Protein AF-B1BVG4-F1 (afdb_monomer_lite)

Organism: NCBI:txid451755

Sequence (55 aa):
MKNIVFLILVILDLIIIFSLTYYFKIINQQQCMILLILSFIIVLLIKDLFKINYF

Secondary structure (DSSP, 8-state):
-HHHHHHHHHHHHHHHHHIIIIIS--S-HHHHHHHHHHHHHHHHHHHHHTT----

Foldseek 3Di:
DVLVVLVVVLVVQVVVLCCVCPVVVVADPVRSVVSNVVVVVVSVVVCVVVVPDPD

Structure (mmCIF, N/CA/C/O backbone):
data_AF-B1BVG4-F1
#
_entry.id   AF-B1BVG4-F1
#
loop_
_atom_site.group_PDB
_atom_site.id
_atom_site.type_symbol
_atom_site.label_atom_id
_atom_site.label_alt_id
_atom_site.label_comp_id
_atom_site.label_asym_id
_atom_site.label_entity_id
_atom_site.label_seq_id
_atom_site.pdbx_PDB_ins_code
_atom_site.Cartn_x
_atom_site.Cartn_y
_atom_site.Cartn_z
_atom_site.occupancy
_atom_site.B_iso_or_equiv
_atom_site.auth_seq_id
_atom_site.auth_comp_id
_atom_site.auth_asym_id
_atom_site.auth_atom_id
_atom_site.pdbx_PDB_model_num
ATOM 1 N N . MET A 1 1 ? -17.406 -0.996 13.905 1.00 59.72 1 MET A N 1
ATOM 2 C CA . MET A 1 1 ? -17.346 -0.169 12.674 1.00 59.72 1 MET A CA 1
ATOM 3 C C . MET A 1 1 ? -15.943 0.335 12.358 1.00 59.72 1 MET A C 1
ATOM 5 O O . MET A 1 1 ? -15.482 0.062 11.261 1.0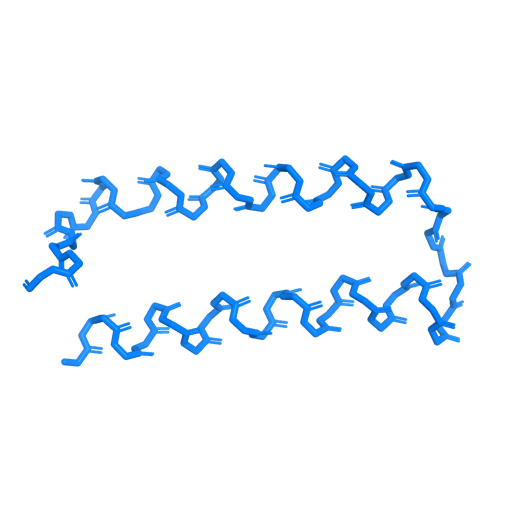0 59.72 1 MET A O 1
ATOM 9 N N . LYS A 1 2 ? -15.237 1.004 13.286 1.00 67.38 2 LYS A N 1
ATOM 10 C CA . LYS A 1 2 ? -13.886 1.554 13.032 1.00 67.38 2 LYS A CA 1
ATOM 11 C C . LYS A 1 2 ? -12.872 0.500 12.544 1.00 67.38 2 LYS A C 1
ATOM 13 O O . LYS A 1 2 ? -12.183 0.752 11.567 1.00 67.38 2 LYS A O 1
ATOM 18 N N . ASN A 1 3 ? -12.876 -0.705 13.125 1.00 72.56 3 ASN A N 1
ATOM 19 C CA . ASN A 1 3 ? -11.980 -1.801 12.716 1.00 72.56 3 ASN A CA 1
ATOM 20 C C . ASN A 1 3 ? -12.298 -2.350 11.317 1.00 72.56 3 ASN A C 1
ATOM 22 O O . ASN A 1 3 ? -11.386 -2.654 10.562 1.00 72.56 3 ASN A O 1
ATOM 26 N N . ILE A 1 4 ? -13.583 -2.449 10.956 1.00 80.19 4 ILE A N 1
ATOM 27 C CA . ILE A 1 4 ? -14.014 -2.941 9.635 1.00 80.19 4 ILE A CA 1
ATOM 28 C C . ILE A 1 4 ? -13.634 -1.928 8.552 1.00 80.19 4 ILE A C 1
ATOM 30 O O . ILE A 1 4 ? -13.094 -2.307 7.521 1.00 80.19 4 ILE A O 1
ATOM 34 N N . VAL A 1 5 ? -13.854 -0.634 8.807 1.00 80.31 5 VAL A N 1
ATOM 35 C CA . VAL A 1 5 ? -13.444 0.443 7.890 1.00 80.31 5 VAL A CA 1
ATOM 36 C C . VAL A 1 5 ? -11.923 0.465 7.726 1.00 80.31 5 VAL A C 1
ATOM 38 O O . VAL A 1 5 ? -11.430 0.585 6.610 1.00 80.31 5 VAL A O 1
ATOM 41 N N . PHE A 1 6 ? -11.178 0.285 8.817 1.00 79.94 6 PHE A N 1
ATOM 42 C CA . PHE A 1 6 ? -9.721 0.194 8.776 1.00 79.94 6 PHE A CA 1
ATOM 43 C C . PHE A 1 6 ? -9.235 -1.018 7.969 1.00 79.94 6 PHE A C 1
ATOM 45 O O . PHE A 1 6 ? -8.356 -0.878 7.126 1.00 79.94 6 PHE A O 1
ATOM 52 N N . LEU A 1 7 ? -9.849 -2.188 8.162 1.00 83.31 7 LEU A N 1
ATOM 53 C CA . LEU A 1 7 ? -9.536 -3.391 7.392 1.00 83.31 7 LEU A CA 1
ATOM 54 C C . LEU A 1 7 ? -9.786 -3.180 5.890 1.00 8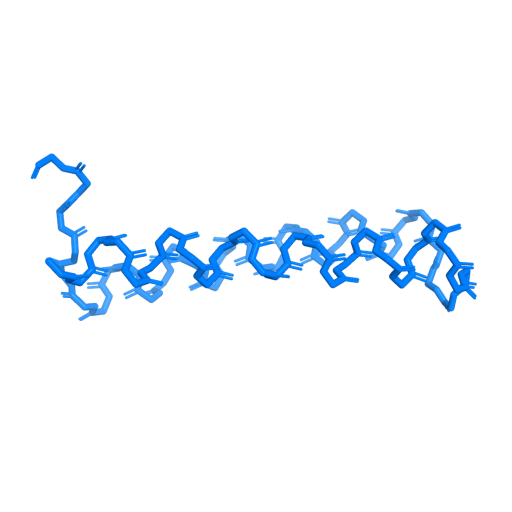3.31 7 LEU A C 1
ATOM 56 O O . LEU A 1 7 ? -8.944 -3.538 5.071 1.00 83.31 7 LEU A O 1
ATOM 60 N N . ILE A 1 8 ? -10.918 -2.565 5.530 1.00 87.81 8 ILE A N 1
ATOM 61 C CA . ILE A 1 8 ? -11.254 -2.249 4.135 1.00 87.81 8 ILE A CA 1
ATOM 62 C C . ILE A 1 8 ? -10.209 -1.309 3.528 1.00 87.81 8 ILE A C 1
ATOM 64 O O . ILE A 1 8 ? -9.767 -1.553 2.409 1.00 87.81 8 ILE A O 1
ATOM 68 N N . LEU A 1 9 ? -9.780 -0.277 4.262 1.00 85.19 9 LEU A N 1
ATOM 69 C CA . LEU A 1 9 ? -8.738 0.645 3.802 1.00 85.19 9 LEU A CA 1
ATOM 70 C C . LEU A 1 9 ? -7.415 -0.080 3.535 1.00 85.19 9 LEU A C 1
ATOM 72 O O . LEU A 1 9 ? -6.833 0.117 2.476 1.00 85.19 9 LEU A O 1
ATOM 76 N N . VAL A 1 10 ? -6.980 -0.962 4.439 1.00 86.19 10 VAL A N 1
ATOM 77 C CA . VAL A 1 10 ? -5.737 -1.739 4.272 1.00 86.19 10 VAL A CA 1
ATOM 78 C C . VAL A 1 10 ? -5.807 -2.661 3.051 1.00 86.19 10 VAL A C 1
ATOM 80 O O . VAL A 1 10 ? -4.854 -2.743 2.278 1.00 86.19 10 VAL A O 1
ATOM 83 N N . ILE A 1 11 ? -6.936 -3.347 2.854 1.00 90.06 11 ILE A N 1
ATOM 84 C CA . ILE A 1 11 ? -7.133 -4.231 1.697 1.00 90.06 11 ILE A CA 1
ATOM 85 C C . ILE A 1 11 ? -7.127 -3.423 0.395 1.00 90.06 11 ILE A C 1
ATOM 87 O O . ILE A 1 11 ? -6.502 -3.842 -0.580 1.00 90.06 11 ILE A O 1
ATOM 91 N N . LEU A 1 12 ? -7.791 -2.265 0.374 1.00 91.00 12 LEU A N 1
ATOM 92 C CA . LEU A 1 12 ? -7.822 -1.390 -0.795 1.00 91.00 12 LEU A CA 1
ATOM 93 C C . LEU A 1 12 ? -6.411 -0.909 -1.166 1.00 91.00 12 LEU A C 1
ATOM 95 O O . LEU A 1 12 ? -6.032 -0.978 -2.333 1.00 91.00 12 LEU A O 1
ATOM 99 N N . ASP A 1 13 ? -5.625 -0.484 -0.175 1.00 88.62 13 ASP A N 1
ATOM 100 C CA . ASP A 1 13 ? -4.259 0.011 -0.373 1.00 88.62 13 ASP A CA 1
ATOM 101 C C . ASP A 1 13 ? -3.347 -1.077 -0.963 1.00 88.62 13 ASP A C 1
ATOM 103 O O . ASP A 1 13 ? -2.630 -0.848 -1.940 1.00 88.62 13 ASP A O 1
ATOM 107 N N . LEU A 1 14 ? -3.454 -2.309 -0.448 1.00 88.38 14 LEU A N 1
ATOM 108 C CA . LEU A 1 14 ? -2.748 -3.467 -1.000 1.00 88.38 14 LEU A CA 1
ATOM 109 C C . LEU A 1 14 ? -3.129 -3.719 -2.463 1.00 88.38 14 LEU A C 1
ATOM 111 O O . LEU A 1 14 ? -2.244 -3.896 -3.300 1.00 88.38 14 LEU A O 1
ATOM 115 N N . ILE A 1 15 ? -4.424 -3.705 -2.796 1.00 90.94 15 ILE A N 1
ATOM 116 C CA . ILE A 1 15 ? -4.893 -3.912 -4.176 1.00 90.94 15 ILE A CA 1
ATOM 117 C C . ILE A 1 15 ? -4.304 -2.848 -5.109 1.00 90.94 15 ILE A C 1
ATOM 119 O O . ILE A 1 15 ? -3.834 -3.183 -6.198 1.00 90.94 15 ILE A O 1
ATOM 123 N N . ILE A 1 16 ? -4.274 -1.584 -4.681 1.00 87.88 16 ILE A N 1
ATOM 124 C CA . ILE A 1 16 ? -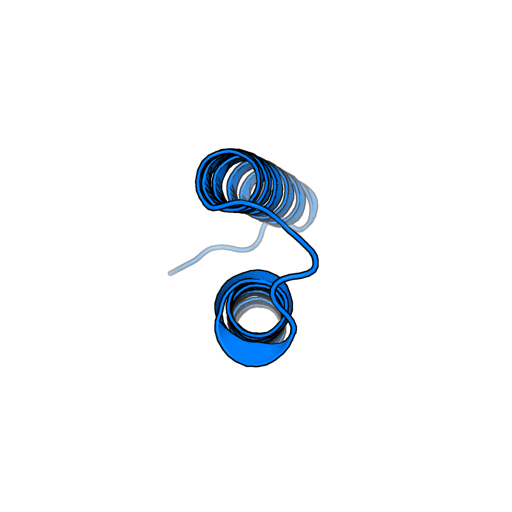3.722 -0.480 -5.471 1.00 87.88 16 ILE A CA 1
ATOM 125 C C . ILE A 1 16 ? -2.226 -0.701 -5.722 1.00 87.88 16 ILE A C 1
ATOM 127 O O . ILE A 1 16 ? -1.805 -0.716 -6.880 1.00 87.88 16 ILE A O 1
ATOM 131 N N . ILE A 1 17 ? -1.429 -0.956 -4.679 1.00 87.00 17 ILE A N 1
ATOM 132 C CA . ILE A 1 17 ? 0.025 -1.154 -4.807 1.00 87.00 17 ILE A CA 1
ATOM 133 C C . ILE A 1 17 ? 0.335 -2.357 -5.710 1.00 87.00 17 ILE A C 1
ATOM 135 O O . ILE A 1 17 ? 1.163 -2.259 -6.622 1.00 87.00 17 ILE A O 1
ATOM 139 N N . PHE A 1 18 ? -0.371 -3.477 -5.529 1.00 86.62 18 PHE A N 1
ATOM 140 C CA . PHE A 1 18 ? -0.207 -4.654 -6.384 1.00 86.62 18 PHE A CA 1
ATOM 141 C C . PHE A 1 18 ? -0.616 -4.376 -7.835 1.00 86.62 18 PHE A C 1
ATOM 143 O O . PHE A 1 18 ? 0.106 -4.767 -8.752 1.00 86.62 18 PHE A O 1
ATOM 150 N N . SER A 1 19 ? -1.716 -3.658 -8.072 1.00 86.31 19 SER A N 1
ATOM 151 C CA . SER A 1 19 ? -2.151 -3.313 -9.431 1.00 86.31 19 SER A CA 1
ATOM 152 C C . SER A 1 19 ? -1.128 -2.432 -10.161 1.00 86.31 19 SER A C 1
ATOM 154 O O . SER A 1 19 ? -0.785 -2.705 -11.313 1.00 86.31 19 SER A O 1
ATOM 156 N N . LEU A 1 20 ? -0.552 -1.437 -9.478 1.00 84.81 20 LEU A N 1
ATOM 157 C CA . LEU A 1 20 ? 0.466 -0.543 -10.039 1.00 84.81 20 LEU A CA 1
ATOM 158 C C . LEU A 1 20 ? 1.759 -1.283 -10.401 1.00 84.81 20 LEU A C 1
ATOM 160 O O . LEU A 1 20 ? 2.419 -0.938 -11.383 1.00 84.81 20 LEU A O 1
ATOM 164 N N . THR A 1 21 ? 2.097 -2.311 -9.624 1.00 85.06 21 THR A N 1
ATOM 165 C CA . THR A 1 21 ? 3.332 -3.084 -9.794 1.00 85.06 21 THR A CA 1
ATOM 166 C C . THR A 1 21 ? 3.180 -4.177 -10.856 1.00 85.06 21 THR A C 1
ATOM 168 O O . THR A 1 21 ? 4.009 -4.286 -11.756 1.00 85.06 21 THR A O 1
ATOM 171 N N . TYR A 1 22 ? 2.116 -4.982 -10.786 1.00 81.38 22 TYR A N 1
ATOM 172 C CA . TYR A 1 22 ? 1.968 -6.185 -11.614 1.00 81.38 22 TYR A CA 1
ATOM 173 C C . TYR A 1 22 ? 1.158 -5.961 -12.890 1.00 81.38 22 TYR A C 1
ATOM 175 O O . TYR A 1 22 ? 1.512 -6.512 -13.931 1.00 81.38 22 TYR A O 1
ATOM 183 N N . TYR A 1 23 ? 0.089 -5.161 -12.825 1.00 79.38 23 TYR A N 1
ATOM 184 C CA . TYR A 1 23 ? -0.776 -4.911 -13.981 1.00 79.38 23 TYR A CA 1
ATOM 185 C C . TYR A 1 23 ? -0.247 -3.767 -14.837 1.00 79.38 2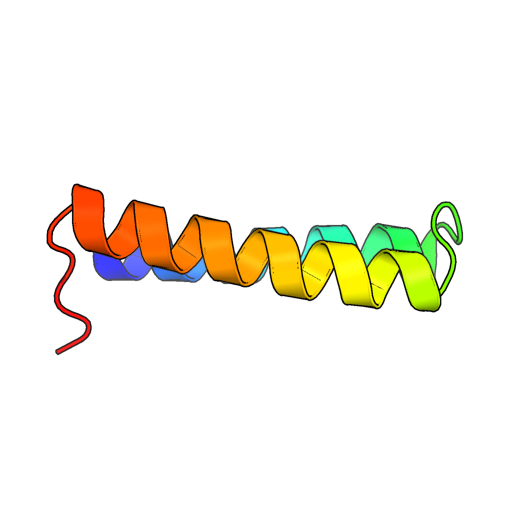3 TYR A C 1
ATOM 187 O O . TYR A 1 23 ? -0.040 -3.933 -16.036 1.00 79.38 23 TYR A O 1
ATOM 195 N N . PHE A 1 24 ? 0.004 -2.615 -14.219 1.00 78.75 24 PHE A N 1
ATOM 196 C CA . PHE A 1 24 ? 0.411 -1.424 -14.959 1.00 78.75 24 PHE A CA 1
ATOM 197 C C . PHE A 1 24 ? 1.927 -1.306 -15.146 1.00 78.75 24 PHE A C 1
ATOM 199 O O . PHE A 1 24 ? 2.364 -0.537 -15.998 1.00 78.75 24 PHE A O 1
ATOM 206 N N . LYS A 1 25 ? 2.731 -2.058 -14.375 1.00 82.75 25 LYS A N 1
ATOM 207 C CA . LYS A 1 25 ? 4.208 -2.005 -14.384 1.00 82.75 25 LYS A CA 1
ATOM 208 C C . LYS A 1 25 ? 4.769 -0.577 -14.285 1.00 82.75 25 LYS A C 1
ATOM 210 O O . LYS A 1 25 ? 5.853 -0.297 -14.786 1.00 82.75 25 LYS A O 1
ATOM 215 N N . ILE A 1 26 ? 4.030 0.328 -13.638 1.00 81.25 26 ILE A N 1
ATOM 216 C CA . ILE A 1 26 ? 4.432 1.733 -13.454 1.00 81.25 26 ILE A CA 1
ATOM 217 C C . ILE A 1 26 ? 5.603 1.808 -12.470 1.00 81.25 26 ILE A C 1
ATOM 219 O O . ILE A 1 26 ? 6.456 2.687 -12.562 1.00 81.25 26 ILE A O 1
ATOM 223 N N . ILE A 1 27 ? 5.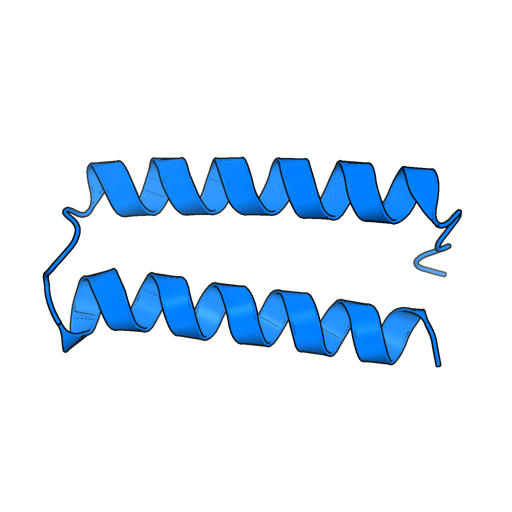630 0.874 -11.521 1.00 83.19 27 ILE A N 1
ATOM 224 C CA . ILE A 1 27 ? 6.527 0.865 -10.374 1.00 83.19 27 ILE A CA 1
ATOM 225 C C . ILE A 1 27 ? 7.340 -0.430 -10.404 1.00 83.19 27 ILE A C 1
ATOM 227 O O . ILE A 1 27 ? 6.790 -1.509 -10.627 1.00 83.19 27 ILE A O 1
ATOM 231 N N . ASN A 1 28 ? 8.652 -0.336 -10.178 1.00 87.31 28 ASN A N 1
ATOM 232 C CA . ASN A 1 28 ? 9.530 -1.507 -10.150 1.00 87.31 28 ASN A CA 1
ATOM 233 C C . ASN A 1 28 ? 9.364 -2.311 -8.843 1.00 87.31 28 ASN A C 1
ATOM 235 O O . ASN A 1 28 ? 8.931 -1.784 -7.818 1.00 87.31 28 ASN A O 1
ATOM 239 N N . GLN A 1 29 ? 9.785 -3.577 -8.832 1.00 82.81 29 GLN A N 1
ATOM 240 C CA . GLN A 1 29 ? 9.632 -4.485 -7.691 1.00 82.81 29 GLN A CA 1
ATOM 241 C C . GLN A 1 29 ? 10.302 -3.958 -6.407 1.00 82.81 29 GLN A C 1
ATOM 243 O O . GLN A 1 29 ? 9.737 -4.077 -5.322 1.00 82.81 29 GLN A O 1
ATOM 248 N N . GLN A 1 30 ? 11.463 -3.302 -6.515 1.00 84.12 30 GLN A N 1
ATOM 249 C CA . GLN A 1 30 ? 12.120 -2.660 -5.366 1.00 84.12 30 GLN A CA 1
ATOM 250 C C . GLN A 1 30 ? 11.299 -1.489 -4.800 1.00 84.12 30 GLN A C 1
ATOM 252 O O . GLN A 1 30 ? 11.182 -1.341 -3.587 1.00 84.12 30 GLN A O 1
ATOM 257 N N . GLN A 1 31 ? 10.691 -0.681 -5.669 1.00 84.69 31 GLN A N 1
ATOM 258 C CA . GLN A 1 31 ? 9.854 0.451 -5.268 1.00 84.69 31 GLN A CA 1
ATOM 259 C C . GLN A 1 31 ? 8.522 -0.017 -4.659 1.00 84.69 31 GLN A C 1
ATOM 261 O O . GLN A 1 31 ? 8.043 0.592 -3.707 1.00 84.69 31 GLN A O 1
ATOM 266 N N . CYS A 1 32 ? 7.965 -1.132 -5.142 1.00 87.00 32 CYS A N 1
ATOM 267 C CA . CYS A 1 32 ? 6.805 -1.790 -4.539 1.00 87.00 32 CYS A CA 1
ATOM 268 C C . CYS A 1 32 ? 7.079 -2.207 -3.087 1.00 87.00 32 CYS A C 1
ATOM 270 O O . CYS A 1 32 ? 6.298 -1.879 -2.198 1.00 87.00 32 CYS A O 1
ATOM 272 N N . MET A 1 33 ? 8.225 -2.846 -2.820 1.00 88.12 33 MET A N 1
ATOM 273 C CA . MET A 1 33 ? 8.605 -3.233 -1.453 1.00 88.12 33 MET A CA 1
ATOM 274 C C . MET A 1 33 ? 8.728 -2.021 -0.523 1.00 88.12 33 MET A C 1
ATOM 276 O O . MET A 1 33 ? 8.251 -2.064 0.609 1.00 88.12 33 MET A O 1
ATOM 280 N N . ILE A 1 34 ? 9.313 -0.920 -1.007 1.00 89.31 34 ILE A N 1
ATOM 281 C CA . ILE A 1 34 ? 9.414 0.329 -0.240 1.00 89.31 34 ILE A CA 1
ATOM 282 C C . ILE A 1 34 ? 8.019 0.899 0.059 1.00 89.31 34 ILE A C 1
ATOM 284 O O . ILE A 1 34 ? 7.749 1.268 1.200 1.00 89.31 34 ILE A O 1
ATOM 288 N N . LEU A 1 35 ? 7.119 0.932 -0.929 1.00 88.31 35 LEU A N 1
ATOM 289 C C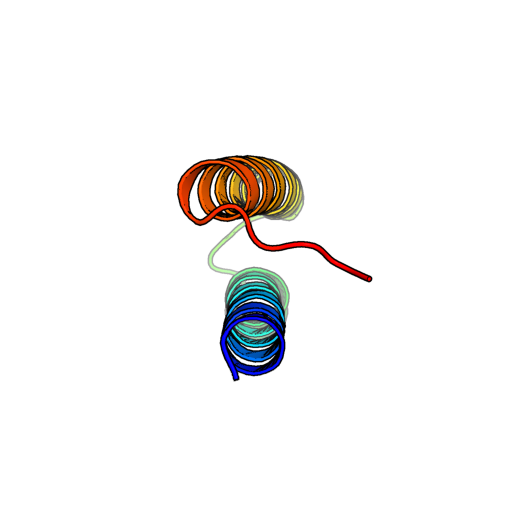A . LEU A 1 35 ? 5.744 1.415 -0.754 1.00 88.31 35 LEU A CA 1
ATOM 290 C C . LEU A 1 35 ? 4.940 0.557 0.223 1.00 88.31 35 LEU A C 1
ATOM 292 O O . LEU A 1 35 ? 4.206 1.104 1.040 1.00 88.31 35 LEU A O 1
ATOM 296 N N . LEU A 1 36 ? 5.108 -0.767 0.190 1.00 88.38 36 LEU A N 1
ATOM 297 C CA . LEU A 1 36 ? 4.456 -1.668 1.139 1.00 88.38 36 LEU A CA 1
ATOM 298 C C . LEU A 1 36 ? 4.895 -1.377 2.575 1.00 88.38 36 LEU A C 1
ATOM 300 O O . LEU A 1 36 ? 4.040 -1.209 3.444 1.00 88.38 36 LEU A O 1
ATOM 304 N N . ILE A 1 37 ? 6.206 -1.249 2.813 1.00 89.69 37 ILE A N 1
ATOM 305 C CA . ILE A 1 37 ? 6.756 -0.903 4.134 1.00 89.69 37 ILE A CA 1
ATOM 306 C C . ILE A 1 37 ? 6.229 0.461 4.590 1.00 89.69 37 ILE A C 1
ATOM 308 O O . ILE A 1 37 ? 5.797 0.604 5.734 1.00 89.69 37 ILE A O 1
ATOM 312 N N . LEU A 1 38 ? 6.222 1.453 3.697 1.00 89.75 38 LEU A N 1
ATOM 313 C CA . LEU A 1 38 ? 5.729 2.790 4.010 1.00 89.75 38 LEU A CA 1
ATOM 314 C C . LEU A 1 38 ? 4.235 2.768 4.369 1.00 89.75 38 LEU A C 1
ATOM 316 O O . LEU A 1 38 ? 3.847 3.347 5.384 1.00 89.75 38 LEU A O 1
ATOM 320 N N . SER A 1 39 ? 3.411 2.056 3.590 1.00 87.88 39 SER A N 1
ATOM 321 C CA . SER A 1 39 ? 1.976 1.910 3.873 1.00 87.88 39 SER A CA 1
ATOM 322 C C . SER A 1 39 ? 1.752 1.239 5.229 1.00 87.88 39 SER A C 1
ATOM 324 O O . SER A 1 39 ? 0.929 1.695 6.016 1.00 87.88 39 SER A O 1
ATOM 326 N N . PHE A 1 40 ? 2.560 0.230 5.573 1.00 87.44 40 PHE A N 1
ATOM 327 C CA . PHE A 1 40 ? 2.458 -0.468 6.848 1.00 87.44 40 PHE A CA 1
ATOM 328 C C . PHE A 1 40 ? 2.766 0.451 8.039 1.00 87.44 40 PHE A C 1
ATOM 330 O O . PHE A 1 40 ? 2.044 0.436 9.037 1.00 87.44 40 PHE A O 1
ATOM 337 N N . ILE A 1 41 ? 3.790 1.304 7.921 1.00 89.69 41 ILE A N 1
ATOM 338 C CA . ILE A 1 41 ? 4.122 2.316 8.936 1.00 89.69 41 ILE A CA 1
ATOM 339 C C . ILE A 1 41 ? 2.971 3.318 9.099 1.00 89.69 41 ILE A C 1
ATOM 341 O O . ILE A 1 41 ? 2.586 3.637 10.224 1.00 89.69 41 ILE A O 1
ATOM 345 N N . ILE A 1 42 ? 2.387 3.788 7.993 1.00 87.38 42 ILE A N 1
ATOM 346 C CA . ILE A 1 42 ? 1.255 4.728 8.013 1.00 87.38 42 ILE A CA 1
ATOM 347 C C . ILE A 1 42 ? 0.040 4.093 8.701 1.00 87.38 42 ILE A C 1
ATOM 349 O O . ILE A 1 42 ? -0.570 4.708 9.573 1.00 87.38 42 ILE A O 1
ATOM 353 N N . VAL A 1 43 ? -0.281 2.845 8.364 1.00 85.25 43 VAL A N 1
ATOM 354 C CA . VAL A 1 43 ? -1.376 2.068 8.963 1.00 85.25 43 VAL A CA 1
ATOM 355 C C . VAL A 1 43 ? -1.181 1.912 10.478 1.00 85.25 43 VAL A C 1
ATOM 357 O O . VAL A 1 43 ? -2.131 2.105 11.240 1.00 85.25 43 VAL A O 1
ATOM 360 N N . LEU A 1 44 ? 0.045 1.641 10.935 1.00 84.31 44 LEU A N 1
ATOM 361 C CA . LEU A 1 44 ? 0.400 1.598 12.360 1.00 84.31 44 LEU A CA 1
ATOM 362 C C . LEU A 1 44 ? 0.193 2.947 13.062 1.00 84.31 44 LEU A C 1
ATOM 364 O O . LEU A 1 44 ? -0.456 2.997 14.106 1.00 84.31 44 LEU A O 1
ATOM 368 N N . LEU A 1 45 ? 0.677 4.042 12.473 1.00 85.81 45 LEU A N 1
ATOM 369 C CA . LEU A 1 45 ? 0.508 5.388 13.032 1.00 85.81 45 LEU A CA 1
ATOM 370 C C . LEU A 1 45 ? -0.968 5.787 13.128 1.00 85.81 45 LEU A C 1
ATOM 372 O O . LEU A 1 45 ? -1.410 6.310 14.150 1.00 85.81 45 LEU A O 1
ATOM 376 N N . ILE A 1 46 ? -1.747 5.511 12.081 1.00 82.81 46 ILE A N 1
ATOM 377 C CA . ILE A 1 46 ? -3.192 5.760 12.062 1.00 82.81 46 ILE A CA 1
ATOM 378 C C . ILE A 1 46 ? -3.869 4.952 13.171 1.00 82.81 46 ILE A C 1
ATOM 380 O O . ILE A 1 46 ? -4.674 5.495 13.925 1.00 82.81 46 ILE A O 1
ATOM 384 N N . LYS A 1 47 ? -3.529 3.670 13.322 1.00 77.06 47 LYS A N 1
ATOM 385 C CA . LYS A 1 47 ? -4.080 2.832 14.392 1.00 77.06 47 LYS A CA 1
ATOM 386 C C . LYS A 1 47 ? -3.839 3.455 15.773 1.00 77.06 47 LYS A C 1
ATOM 388 O O . LYS A 1 47 ? -4.787 3.548 16.559 1.00 77.06 47 LYS A O 1
ATOM 393 N N . ASP A 1 48 ? -2.616 3.901 16.051 1.00 80.25 48 ASP A N 1
ATOM 394 C CA . ASP A 1 48 ? -2.260 4.495 17.343 1.00 80.25 48 ASP A CA 1
ATOM 395 C C . ASP A 1 48 ? -2.986 5.832 17.577 1.00 80.25 48 ASP A C 1
ATOM 397 O O . ASP A 1 48 ? -3.525 6.062 18.662 1.00 80.25 48 ASP A O 1
ATOM 401 N N . LEU A 1 49 ? -3.107 6.675 16.543 1.00 80.31 49 LEU A N 1
ATOM 402 C CA . LEU A 1 49 ? -3.847 7.943 16.603 1.00 80.31 49 LEU A CA 1
ATOM 403 C C . LEU A 1 49 ? -5.337 7.744 16.895 1.00 80.31 49 LEU A C 1
ATOM 405 O O . LEU A 1 49 ? -5.922 8.456 17.712 1.00 80.31 49 LEU A O 1
ATOM 409 N N . PHE A 1 50 ? -5.964 6.764 16.248 1.00 78.50 50 PHE A N 1
ATOM 410 C CA . PHE A 1 50 ? -7.391 6.500 16.417 1.00 78.50 50 PHE A CA 1
ATOM 411 C C . PHE A 1 50 ? -7.707 5.601 17.624 1.00 78.50 50 PHE A C 1
ATOM 413 O O . PHE A 1 50 ? -8.883 5.292 17.842 1.00 78.50 50 PHE A O 1
ATOM 420 N N . LYS A 1 51 ? -6.692 5.201 18.414 1.00 73.12 51 LYS A N 1
ATOM 421 C CA . LYS A 1 51 ? -6.803 4.247 19.535 1.00 73.12 51 LYS A CA 1
ATOM 422 C C . LYS A 1 51 ? -7.628 3.014 19.146 1.00 73.12 51 LYS A C 1
ATOM 424 O O . LYS A 1 51 ? -8.519 2.582 19.879 1.00 73.12 51 LYS A O 1
ATOM 429 N N . ILE A 1 52 ? -7.383 2.493 17.942 1.00 67.19 52 ILE A N 1
ATOM 430 C CA . ILE A 1 52 ? -8.112 1.341 17.410 1.00 67.19 52 ILE A CA 1
ATOM 431 C C . ILE A 1 52 ? -7.510 0.079 18.030 1.00 67.19 52 ILE A C 1
ATOM 433 O O . ILE A 1 52 ? -6.404 -0.336 17.676 1.00 67.19 52 ILE A O 1
ATOM 437 N N . ASN A 1 53 ? -8.245 -0.536 18.956 1.00 60.97 53 ASN A N 1
ATOM 438 C CA . ASN A 1 53 ? -7.899 -1.851 19.482 1.00 60.97 53 ASN A CA 1
ATOM 439 C C . ASN A 1 53 ? -8.248 -2.916 18.440 1.00 60.97 53 ASN A C 1
ATOM 441 O O . ASN A 1 53 ? -9.367 -2.957 17.936 1.00 60.97 53 ASN A O 1
ATOM 445 N N . TYR A 1 54 ? -7.266 -3.754 18.103 1.00 54.75 54 TYR A N 1
ATOM 446 C CA . TYR A 1 54 ? -7.424 -4.872 17.164 1.00 54.75 54 TYR A CA 1
ATOM 447 C C . TYR A 1 54 ? -8.259 -6.027 17.749 1.00 54.75 54 TYR A C 1
ATOM 449 O O . TYR A 1 54 ? -8.713 -6.878 16.988 1.00 54.75 54 TYR A O 1
ATOM 457 N N . PHE A 1 55 ? -8.436 -6.032 19.076 1.00 44.84 55 PHE A N 1
ATOM 458 C CA . PHE A 1 55 ? -9.211 -6.997 19.855 1.00 44.84 55 PHE A CA 1
ATOM 459 C C . PHE A 1 55 ? -10.615 -6.475 20.158 1.00 44.84 55 PHE A C 1
ATOM 461 O O . PHE A 1 55 ? -10.719 -5.289 20.554 1.00 44.84 55 PHE A O 1
#

Radius of gyration: 12.79 Å; chains: 1; bounding box: 30×15×35 Å

pLDDT: mean 81.87, std 9.31, range [44.84, 91.0]